Protein AF-A0A4P6PBL5-F1 (afdb_monomer_lite)

pLDDT: mean 87.4, std 12.73, range [37.53, 97.62]

Foldseek 3Di:
DDCPFFDKPLPPLCVCPPVDPNVNNDIDTGGPDPVSVVVVVVVVVVVPPDPQDWAADPPPRDTHGPPDQADPPPRHGGD

Radius of gyration: 18.48 Å; chains: 1; bounding box: 39×31×43 Å

InterPro domains:
  IPR001876 Zinc finger, RanBP2-type [PS01358] (55-74)
  IPR001876 Zinc finger, RanBP2-type [PS50199] (50-79)
  IPR036443 Zinc finger, RanBP2-type superfamily [SSF90209] (47-79)

Secondary structure (DSSP, 8-state):
----S-EEESTTGGGGBTTB-GGGGS-EEE-SSGGGHHHHHHHHHHHT-----EEE-TTT--EEETT-SB-TTT-PBP-

Organism: NCBI:txid718192

Structure (mmCIF, N/CA/C/O backbone):
data_AF-A0A4P6PBL5-F1
#
_entry.id   AF-A0A4P6PBL5-F1
#
loop_
_atom_site.group_PDB
_atom_site.id
_atom_site.type_symbol
_atom_site.label_atom_id
_atom_site.label_alt_id
_atom_site.label_comp_id
_atom_site.label_asym_id
_atom_site.label_entity_id
_atom_site.label_seq_id
_atom_site.pdbx_PDB_ins_code
_atom_site.Cartn_x
_atom_site.Cartn_y
_atom_site.Cartn_z
_atom_site.occupancy
_atom_site.B_iso_or_equiv
_atom_site.auth_seq_id
_atom_site.auth_comp_id
_atom_site.auth_asym_id
_atom_site.auth_atom_id
_atom_site.pdbx_PDB_model_num
ATOM 1 N N . MET A 1 1 ? -3.018 -4.513 -22.764 1.00 40.28 1 MET A N 1
ATOM 2 C CA . MET A 1 1 ? -1.787 -3.738 -23.015 1.00 40.28 1 MET A CA 1
ATOM 3 C C . MET A 1 1 ? -0.672 -4.488 -22.312 1.00 40.28 1 MET A C 1
ATOM 5 O O . MET A 1 1 ? -0.607 -4.449 -21.094 1.00 40.28 1 MET A O 1
ATOM 9 N N . ILE A 1 2 ? 0.033 -5.344 -23.053 1.00 37.53 2 ILE A N 1
ATOM 10 C CA . ILE A 1 2 ? 0.992 -6.298 -22.488 1.00 37.53 2 ILE A CA 1
ATOM 11 C C . ILE A 1 2 ? 2.245 -5.531 -22.068 1.00 37.53 2 ILE A C 1
ATOM 13 O O . ILE A 1 2 ? 2.816 -4.770 -22.846 1.00 37.53 2 ILE A O 1
ATOM 17 N N . ILE A 1 3 ? 2.591 -5.713 -20.801 1.00 44.94 3 ILE A N 1
ATOM 18 C CA . ILE A 1 3 ? 3.727 -5.144 -20.095 1.00 44.94 3 ILE A CA 1
ATOM 19 C C . ILE A 1 3 ? 4.983 -5.813 -20.662 1.00 44.94 3 ILE A C 1
ATOM 21 O O . ILE A 1 3 ? 5.387 -6.872 -20.204 1.00 44.94 3 ILE A O 1
ATOM 25 N N . SER A 1 4 ? 5.613 -5.208 -21.663 1.00 53.47 4 SER A N 1
ATOM 26 C CA . SER A 1 4 ? 6.977 -5.580 -22.076 1.00 53.47 4 SER A CA 1
ATOM 27 C C . SER A 1 4 ? 8.049 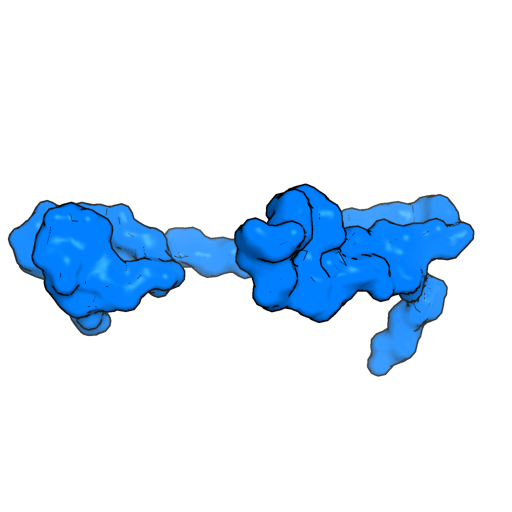-4.970 -21.146 1.00 53.47 4 SER A C 1
ATOM 29 O O . SER A 1 4 ? 9.171 -4.756 -21.581 1.00 53.47 4 SER A O 1
ATOM 31 N N . LEU A 1 5 ? 7.694 -4.636 -19.895 1.00 61.91 5 LEU A N 1
ATOM 32 C CA . LEU A 1 5 ? 8.399 -3.679 -19.018 1.00 61.91 5 LEU A CA 1
ATOM 33 C C . LEU A 1 5 ? 8.979 -4.283 -17.719 1.00 61.91 5 LEU A C 1
ATOM 35 O O . LEU A 1 5 ? 9.642 -3.576 -16.968 1.00 61.91 5 LEU A O 1
ATOM 39 N N . GLY A 1 6 ? 8.764 -5.568 -17.424 1.00 71.19 6 GLY A N 1
ATOM 40 C CA . GLY A 1 6 ? 9.309 -6.188 -16.210 1.00 71.19 6 GLY A CA 1
ATOM 41 C C . GLY A 1 6 ? 8.590 -7.464 -15.780 1.00 71.19 6 GLY A C 1
ATOM 42 O O . GLY A 1 6 ? 7.608 -7.871 -16.400 1.00 71.19 6 GLY A O 1
ATOM 43 N N . ILE A 1 7 ? 9.095 -8.096 -14.719 1.00 85.38 7 ILE A N 1
ATOM 44 C CA . ILE A 1 7 ? 8.521 -9.294 -14.091 1.00 85.38 7 ILE A CA 1
ATOM 45 C C . ILE A 1 7 ? 8.001 -8.905 -12.707 1.00 85.38 7 ILE A C 1
ATOM 47 O O . ILE A 1 7 ? 8.742 -8.326 -11.912 1.00 85.38 7 ILE A O 1
ATOM 51 N N . THR A 1 8 ? 6.747 -9.243 -12.404 1.00 87.56 8 THR A N 1
ATOM 52 C CA . THR A 1 8 ? 6.201 -9.096 -11.052 1.00 87.56 8 THR A CA 1
ATOM 53 C C . THR A 1 8 ? 6.499 -10.355 -10.253 1.00 87.56 8 THR A C 1
ATOM 55 O O . THR A 1 8 ? 6.085 -11.453 -10.622 1.00 87.56 8 THR A O 1
ATOM 58 N N . LYS A 1 9 ? 7.225 -10.205 -9.151 1.00 89.56 9 LYS A N 1
ATOM 59 C CA . LYS A 1 9 ? 7.520 -11.285 -8.212 1.00 89.56 9 LYS A CA 1
ATOM 60 C C . LYS A 1 9 ? 6.679 -11.085 -6.952 1.00 89.56 9 LYS A C 1
ATOM 62 O O . LYS A 1 9 ? 6.382 -9.953 -6.581 1.00 89.56 9 LYS A O 1
ATOM 67 N N . ASN A 1 10 ? 6.287 -12.183 -6.307 1.00 91.31 10 ASN A N 1
ATOM 68 C CA . ASN A 1 10 ? 5.523 -12.182 -5.052 1.00 91.31 10 ASN A CA 1
ATOM 69 C C . ASN A 1 10 ? 4.134 -11.512 -5.120 1.00 91.31 10 ASN A C 1
ATOM 71 O O . ASN A 1 10 ? 3.569 -11.163 -4.088 1.00 91.31 10 ASN A O 1
ATOM 75 N N . GLU A 1 11 ? 3.530 -11.393 -6.307 1.00 89.31 11 GLU A N 1
ATOM 76 C CA . GLU A 1 11 ? 2.221 -10.735 -6.488 1.00 89.31 11 GLU A CA 1
ATOM 77 C C . GLU A 1 11 ? 1.076 -11.347 -5.661 1.00 89.31 11 GLU A C 1
ATOM 79 O O . GLU A 1 11 ? 0.163 -10.629 -5.260 1.00 89.31 11 GLU A O 1
ATOM 84 N N . TYR A 1 12 ? 1.145 -12.642 -5.334 1.00 90.81 12 TYR A N 1
ATOM 85 C CA . TYR A 1 12 ? 0.141 -13.329 -4.506 1.00 90.81 12 TYR A CA 1
ATOM 86 C C . TYR A 1 12 ? 0.637 -13.677 -3.096 1.00 90.81 12 TYR A C 1
ATOM 88 O O . TYR A 1 12 ? -0.093 -14.287 -2.316 1.00 90.81 12 TYR A O 1
ATOM 96 N N . ALA A 1 13 ? 1.875 -13.312 -2.749 1.00 92.94 13 ALA A N 1
ATOM 97 C CA . ALA A 1 13 ? 2.494 -13.731 -1.493 1.00 92.94 13 ALA A CA 1
ATOM 98 C C . ALA A 1 13 ? 1.914 -13.005 -0.268 1.00 92.94 13 ALA A C 1
ATOM 100 O O . ALA A 1 13 ? 2.032 -13.508 0.845 1.00 92.94 13 ALA A O 1
ATOM 101 N N . HIS A 1 14 ? 1.234 -11.868 -0.462 1.00 90.69 14 HIS A N 1
ATOM 102 C CA . HIS A 1 14 ? 0.605 -11.086 0.610 1.0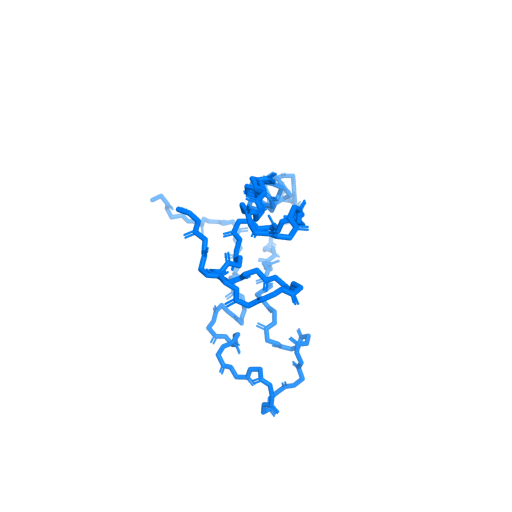0 90.69 14 HIS A CA 1
ATOM 103 C C . HIS A 1 14 ? -0.349 -11.900 1.498 1.00 90.69 14 HIS A C 1
ATOM 105 O O . HIS A 1 14 ? -0.458 -11.634 2.691 1.00 90.69 14 HIS A O 1
ATOM 111 N N . GLY A 1 15 ? -1.024 -12.914 0.946 1.00 91.81 15 GLY A N 1
ATOM 112 C CA . GLY A 1 15 ? -1.915 -13.781 1.724 1.00 91.81 15 GLY A CA 1
ATOM 113 C C . GLY A 1 15 ? -1.195 -14.674 2.743 1.00 91.81 15 GLY A C 1
ATOM 114 O O . GLY A 1 15 ? -1.847 -15.234 3.615 1.00 91.81 15 GLY A O 1
ATOM 115 N N . ALA A 1 16 ? 0.131 -14.805 2.646 1.00 93.50 16 ALA A N 1
ATOM 116 C CA . ALA A 1 16 ? 0.953 -15.623 3.535 1.00 93.50 16 ALA A CA 1
ATOM 117 C C . ALA A 1 16 ? 1.589 -14.825 4.693 1.00 93.50 16 ALA A C 1
ATOM 119 O O . ALA A 1 16 ? 2.435 -15.361 5.414 1.00 93.50 16 ALA A O 1
ATOM 120 N N . ILE A 1 17 ? 1.214 -13.551 4.879 1.00 93.69 17 ILE A N 1
ATOM 121 C CA . ILE A 1 17 ? 1.676 -12.741 6.015 1.00 93.69 17 ILE A CA 1
ATOM 122 C C . ILE A 1 17 ? 1.320 -13.451 7.328 1.00 93.69 17 ILE A C 1
ATOM 124 O O . ILE A 1 17 ? 0.170 -13.817 7.557 1.00 93.69 17 ILE A O 1
ATOM 128 N N . GLY A 1 18 ? 2.320 -13.619 8.194 1.00 91.44 18 GLY A N 1
ATOM 129 C CA . GLY A 1 18 ? 2.196 -14.319 9.478 1.00 91.44 18 GLY A CA 1
ATOM 130 C C . GLY A 1 18 ? 2.844 -15.704 9.469 1.00 91.44 18 GLY A C 1
ATOM 131 O O . GLY A 1 18 ? 3.453 -16.079 10.464 1.00 91.44 18 GLY A O 1
ATOM 132 N N . GLU A 1 19 ? 2.804 -16.403 8.332 1.00 95.19 19 GLU A N 1
ATOM 133 C CA . GLU A 1 19 ? 3.541 -17.659 8.102 1.00 95.19 19 GLU A CA 1
ATOM 134 C C . GLU A 1 19 ? 4.914 -17.391 7.462 1.00 95.19 19 GLU A C 1
ATOM 136 O O . GLU A 1 19 ? 5.904 -18.062 7.751 1.00 95.19 19 GLU A O 1
ATOM 141 N N . ILE A 1 20 ? 4.978 -16.373 6.600 1.00 93.31 20 ILE A N 1
ATOM 142 C CA . ILE A 1 20 ? 6.194 -15.859 5.966 1.00 93.31 20 ILE A CA 1
ATOM 143 C C . ILE A 1 20 ? 6.496 -14.468 6.542 1.00 93.31 20 ILE A C 1
ATOM 145 O O . ILE A 1 20 ? 5.585 -13.724 6.926 1.00 93.31 20 ILE A O 1
ATOM 149 N N . ALA A 1 21 ? 7.781 -14.100 6.608 1.00 93.38 21 ALA A N 1
ATOM 150 C CA . ALA A 1 21 ? 8.185 -12.761 7.019 1.00 93.38 21 ALA A CA 1
ATOM 151 C C . ALA A 1 21 ? 7.522 -11.704 6.122 1.00 93.38 21 ALA A C 1
ATOM 153 O O . ALA A 1 21 ? 7.539 -11.814 4.899 1.00 93.38 21 ALA A O 1
ATOM 154 N N . ALA A 1 22 ? 6.956 -10.659 6.731 1.00 89.38 22 ALA A N 1
ATOM 155 C CA . ALA A 1 22 ? 6.126 -9.685 6.019 1.00 89.38 22 ALA A CA 1
ATOM 156 C C . ALA A 1 22 ? 6.825 -9.078 4.788 1.00 89.38 22 ALA A C 1
ATOM 158 O O . ALA A 1 22 ? 6.204 -8.945 3.737 1.00 89.38 22 ALA A O 1
ATOM 159 N N . PHE A 1 23 ? 8.121 -8.775 4.886 1.00 89.75 23 PHE A N 1
ATOM 160 C CA . PHE A 1 23 ? 8.887 -8.194 3.780 1.00 89.75 23 PHE A CA 1
ATOM 161 C C . PHE A 1 23 ? 9.054 -9.143 2.588 1.00 89.75 23 PHE A C 1
ATOM 163 O O . PHE A 1 23 ? 9.053 -8.687 1.450 1.00 89.75 23 PHE A O 1
ATOM 170 N N . ASP A 1 24 ? 9.109 -10.455 2.826 1.00 92.38 24 ASP A N 1
ATOM 171 C CA . ASP A 1 24 ? 9.220 -11.457 1.760 1.00 92.38 24 ASP A CA 1
ATOM 172 C C . ASP A 1 24 ? 7.891 -11.660 1.013 1.00 92.38 24 ASP A C 1
ATOM 174 O O . ASP A 1 24 ? 7.852 -12.300 -0.036 1.00 92.38 24 ASP A O 1
ATOM 178 N N . THR A 1 25 ? 6.790 -11.109 1.536 1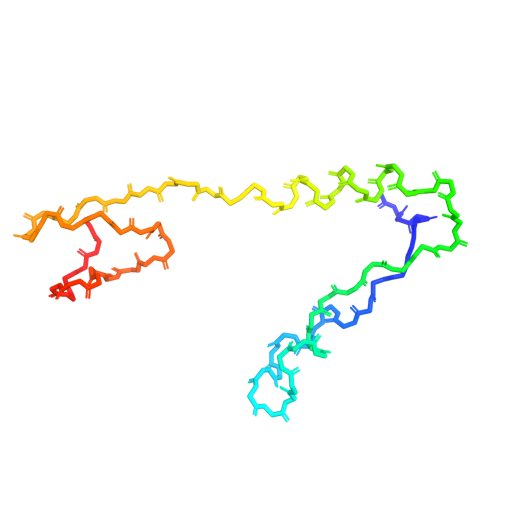.00 92.19 25 THR A N 1
ATOM 179 C CA . THR A 1 25 ? 5.466 -11.158 0.896 1.00 92.19 25 THR A CA 1
ATOM 180 C C . THR A 1 25 ? 5.157 -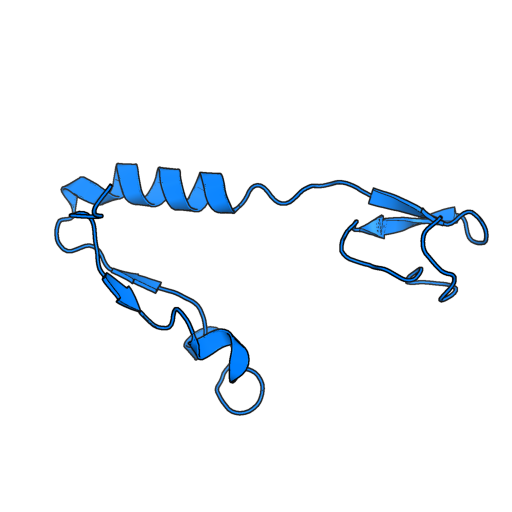9.933 0.034 1.00 92.19 25 THR A C 1
ATOM 182 O O . THR A 1 25 ? 4.122 -9.890 -0.638 1.00 92.19 25 THR A O 1
ATOM 185 N N . TRP A 1 26 ? 6.030 -8.922 0.052 1.00 90.19 26 TRP A N 1
ATOM 186 C CA . TRP A 1 26 ? 5.825 -7.696 -0.711 1.00 90.19 26 TRP A CA 1
ATOM 187 C C . TRP A 1 26 ? 5.977 -7.946 -2.216 1.00 90.19 26 TRP A C 1
ATOM 189 O O . TRP A 1 26 ? 6.891 -8.669 -2.617 1.00 90.19 26 TRP A O 1
ATOM 199 N N . PRO A 1 27 ? 5.109 -7.358 -3.061 1.00 89.12 27 PRO A N 1
ATOM 200 C CA . PRO A 1 27 ? 5.256 -7.447 -4.501 1.00 89.12 27 PRO A CA 1
ATOM 201 C C . PRO A 1 27 ? 6.506 -6.684 -4.937 1.00 89.12 27 PRO A C 1
ATOM 203 O O . PRO A 1 27 ? 6.744 -5.550 -4.518 1.00 89.12 27 PRO A O 1
ATOM 206 N N . GLU A 1 28 ? 7.287 -7.299 -5.815 1.00 88.75 28 GLU A N 1
ATOM 207 C CA . GLU A 1 28 ? 8.50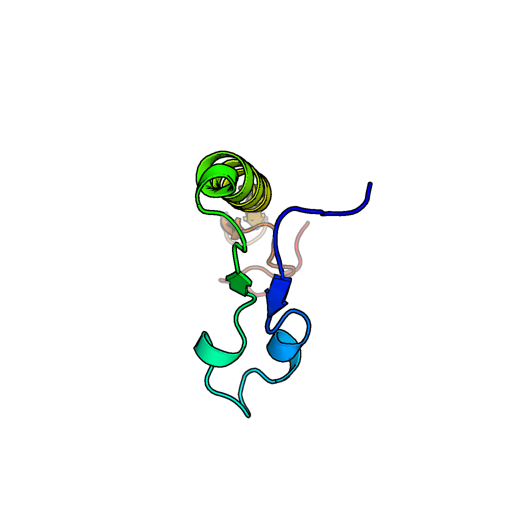0 -6.711 -6.369 1.00 88.75 28 GLU A CA 1
ATOM 208 C C . GLU A 1 28 ? 8.337 -6.547 -7.884 1.00 88.75 28 GLU A C 1
ATOM 210 O O . GLU A 1 28 ? 7.921 -7.481 -8.574 1.00 88.75 28 GLU A O 1
ATOM 215 N N . LEU A 1 29 ? 8.709 -5.382 -8.417 1.00 87.88 29 LEU A N 1
ATOM 216 C CA . LEU A 1 29 ? 8.788 -5.147 -9.858 1.00 87.88 29 LEU A CA 1
ATOM 217 C C . LEU A 1 29 ? 10.249 -5.234 -10.304 1.00 87.88 29 LEU A C 1
ATOM 219 O O . LEU A 1 29 ? 11.067 -4.392 -9.939 1.00 87.88 29 LEU A O 1
ATOM 223 N N . TRP A 1 30 ? 10.572 -6.254 -11.091 1.00 89.38 30 TRP A N 1
ATOM 224 C CA . TRP A 1 30 ? 11.923 -6.501 -11.587 1.00 89.38 30 TRP A CA 1
ATOM 225 C C . TRP A 1 30 ? 12.046 -5.993 -13.018 1.00 89.38 30 TRP A C 1
ATOM 227 O O . TRP A 1 30 ? 11.310 -6.433 -13.904 1.00 89.38 30 TRP A O 1
ATOM 237 N N . LEU A 1 31 ? 12.986 -5.078 -13.249 1.00 90.00 31 LEU A N 1
ATOM 238 C CA . LEU A 1 31 ? 13.227 -4.501 -14.568 1.00 90.00 31 LEU A CA 1
ATOM 239 C C . LEU A 1 31 ? 14.194 -5.374 -15.361 1.00 90.00 31 LEU A C 1
ATOM 241 O O . LEU A 1 31 ? 15.234 -5.785 -14.852 1.00 90.00 31 LEU A O 1
ATOM 245 N N . VAL A 1 32 ? 13.852 -5.634 -16.621 1.00 89.69 32 VAL A N 1
ATOM 246 C CA . VAL A 1 32 ? 14.751 -6.329 -17.555 1.00 89.69 32 VAL A CA 1
ATOM 247 C C . VAL A 1 32 ? 15.763 -5.346 -18.146 1.00 89.69 32 VAL A C 1
ATOM 249 O O . VAL A 1 32 ? 16.926 -5.698 -18.318 1.00 89.69 32 VAL A O 1
ATOM 252 N N . ASN A 1 33 ? 15.334 -4.108 -18.414 1.00 89.88 33 ASN A N 1
ATOM 253 C CA . ASN A 1 33 ? 16.184 -3.039 -18.927 1.00 89.88 33 ASN A CA 1
ATOM 254 C C . ASN A 1 33 ? 16.149 -1.834 -17.982 1.00 89.88 33 ASN A C 1
ATOM 256 O O . ASN A 1 33 ? 15.084 -1.397 -17.552 1.00 89.88 33 ASN A O 1
ATOM 260 N N . GLU A 1 34 ? 17.306 -1.230 -17.717 1.00 89.56 34 GLU A N 1
ATOM 261 C CA . GLU A 1 34 ? 17.393 -0.027 -16.874 1.00 89.56 34 GLU A CA 1
ATOM 262 C C . GLU A 1 34 ? 16.685 1.191 -17.487 1.00 89.56 34 GLU A C 1
ATOM 264 O O . GLU A 1 34 ? 16.243 2.082 -16.762 1.00 89.56 34 GLU A O 1
ATOM 269 N N . SER A 1 35 ? 16.518 1.220 -18.815 1.00 92.50 35 SER A N 1
ATOM 270 C CA . SER A 1 35 ? 15.781 2.278 -19.523 1.00 92.50 35 SER A CA 1
ATOM 271 C C . SER A 1 35 ? 14.334 2.425 -19.053 1.00 92.50 35 SER A C 1
ATOM 273 O O . SER A 1 35 ? 13.741 3.492 -19.204 1.00 92.50 35 SER A O 1
ATOM 275 N N . ASP A 1 36 ? 13.778 1.371 -18.459 1.00 89.81 36 ASP A N 1
ATOM 276 C CA . ASP A 1 36 ? 12.384 1.300 -18.040 1.00 89.81 36 ASP A CA 1
ATOM 277 C C . ASP A 1 36 ? 12.157 1.902 -16.644 1.00 89.81 36 ASP A C 1
ATOM 279 O O . ASP A 1 36 ? 11.014 2.075 -16.215 1.00 89.81 36 ASP A O 1
ATOM 283 N N . LEU A 1 37 ? 13.231 2.290 -15.946 1.00 90.62 37 LEU A N 1
ATOM 284 C CA . LEU A 1 37 ? 13.191 2.802 -14.576 1.00 90.62 37 LEU A CA 1
ATOM 285 C C . LEU A 1 37 ? 12.246 4.000 -14.414 1.00 90.62 37 LEU A C 1
ATOM 287 O O . LEU A 1 37 ? 11.483 4.067 -13.451 1.00 90.62 37 LEU A O 1
ATOM 291 N N . ALA A 1 38 ? 12.269 4.944 -15.357 1.00 91.56 38 ALA A N 1
ATOM 292 C CA . ALA A 1 38 ? 11.411 6.127 -15.295 1.00 91.56 38 ALA A CA 1
ATOM 293 C C . ALA A 1 38 ? 9.920 5.761 -15.397 1.00 91.56 38 ALA A C 1
ATOM 295 O O . ALA A 1 38 ? 9.098 6.292 -14.649 1.00 91.56 38 ALA A O 1
ATOM 296 N N . ALA A 1 39 ? 9.577 4.824 -16.285 1.00 89.25 39 ALA A N 1
ATOM 297 C CA . ALA A 1 39 ? 8.209 4.343 -16.451 1.00 89.25 39 ALA A CA 1
ATOM 298 C C . ALA A 1 39 ? 7.747 3.533 -15.230 1.00 89.25 39 ALA A C 1
ATOM 300 O O . ALA A 1 39 ? 6.643 3.745 -14.731 1.00 89.25 39 ALA A O 1
ATOM 301 N N . ALA A 1 40 ? 8.610 2.658 -14.710 1.00 88.75 40 ALA A N 1
ATOM 302 C CA . ALA A 1 40 ? 8.345 1.875 -13.509 1.00 88.75 40 ALA A CA 1
ATOM 303 C C . ALA A 1 40 ? 8.074 2.765 -12.287 1.00 88.75 40 ALA A C 1
ATOM 305 O O . ALA A 1 40 ? 7.085 2.563 -11.583 1.00 88.75 40 ALA A O 1
ATOM 306 N N . ASN A 1 41 ? 8.888 3.805 -12.079 1.00 89.69 41 ASN A N 1
ATOM 307 C CA . ASN A 1 41 ? 8.673 4.770 -11.000 1.00 89.69 41 ASN A CA 1
ATOM 308 C C . ASN A 1 41 ? 7.342 5.514 -11.150 1.00 89.69 41 ASN A C 1
ATOM 310 O O . ASN A 1 41 ? 6.626 5.673 -10.166 1.00 89.69 41 ASN A O 1
ATOM 314 N N . ALA A 1 42 ? 6.967 5.923 -12.365 1.00 89.44 42 ALA A N 1
ATOM 315 C CA . ALA A 1 42 ? 5.678 6.578 -12.595 1.00 89.44 42 ALA A CA 1
ATOM 316 C C . ALA A 1 42 ? 4.489 5.666 -12.236 1.00 89.44 42 ALA A C 1
ATOM 318 O O . ALA A 1 42 ? 3.520 6.125 -11.630 1.00 89.44 42 ALA A O 1
ATOM 319 N N . ILE A 1 43 ? 4.577 4.368 -12.554 1.00 85.31 43 ILE A N 1
ATOM 320 C CA . ILE A 1 43 ? 3.564 3.374 -12.171 1.00 85.31 43 ILE A CA 1
ATOM 321 C C . ILE A 1 43 ? 3.493 3.246 -10.645 1.00 85.31 43 ILE A C 1
ATOM 323 O O . ILE A 1 43 ? 2.403 3.345 -10.079 1.00 85.31 43 ILE A O 1
ATOM 327 N N . ILE A 1 44 ? 4.638 3.087 -9.973 1.00 84.88 44 ILE A N 1
ATOM 328 C CA . ILE A 1 44 ? 4.706 2.986 -8.509 1.00 84.88 44 ILE A CA 1
ATOM 329 C C . ILE A 1 44 ? 4.081 4.224 -7.855 1.00 84.88 44 ILE A C 1
ATOM 331 O O . ILE A 1 44 ? 3.224 4.082 -6.986 1.00 84.88 44 ILE A O 1
ATOM 335 N N . GLU A 1 45 ? 4.433 5.430 -8.300 1.00 87.69 45 GLU A N 1
ATOM 336 C CA . GLU A 1 45 ? 3.861 6.668 -7.759 1.00 87.69 45 GLU A CA 1
ATOM 337 C C . GLU A 1 45 ? 2.350 6.773 -8.000 1.00 87.69 45 GLU A C 1
ATOM 339 O O . GLU A 1 45 ? 1.615 7.178 -7.101 1.00 87.69 45 GLU A O 1
ATOM 344 N N . SER A 1 46 ? 1.853 6.331 -9.160 1.00 84.62 46 SER A N 1
ATOM 345 C CA . SER A 1 46 ? 0.405 6.295 -9.411 1.00 84.62 46 SER A CA 1
ATOM 346 C C . SER A 1 46 ? -0.332 5.329 -8.476 1.00 84.62 46 SER A C 1
ATOM 348 O O . SER A 1 46 ? -1.442 5.621 -8.040 1.00 84.62 46 SER A O 1
ATOM 350 N N . SER A 1 47 ? 0.301 4.210 -8.104 1.00 77.94 47 SER A N 1
ATOM 351 C CA . SER A 1 47 ? -0.284 3.216 -7.195 1.00 77.94 47 SER A CA 1
ATOM 352 C C . SER A 1 47 ? -0.314 3.670 -5.732 1.00 77.94 47 SER A C 1
ATOM 354 O O . SER A 1 47 ? -1.138 3.196 -4.955 1.00 77.94 47 SER A O 1
ATOM 356 N N . LYS A 1 48 ? 0.552 4.621 -5.356 1.00 77.62 48 LYS A N 1
ATOM 357 C CA . LYS A 1 48 ? 0.601 5.213 -4.011 1.00 77.62 48 LYS A CA 1
ATOM 358 C C . LYS A 1 48 ? -0.513 6.222 -3.745 1.00 77.62 48 LYS A C 1
ATOM 360 O O . LYS A 1 48 ? -0.593 6.728 -2.627 1.00 77.62 48 LYS A O 1
ATOM 365 N N . GLN A 1 49 ? -1.359 6.541 -4.728 1.00 66.06 49 GLN A N 1
ATOM 366 C CA . GLN A 1 49 ? -2.536 7.380 -4.506 1.00 66.06 49 GLN A CA 1
ATOM 367 C C . GLN A 1 49 ? -3.571 6.630 -3.661 1.00 66.06 49 GLN A C 1
ATOM 369 O O . GLN A 1 49 ? -4.572 6.116 -4.150 1.00 66.06 49 GLN A O 1
ATOM 374 N N . GLN A 1 50 ? -3.314 6.576 -2.360 1.00 65.31 50 GLN A N 1
ATOM 375 C CA . GLN A 1 50 ? -4.286 6.185 -1.361 1.00 65.31 50 GLN A CA 1
ATOM 376 C C . GLN A 1 50 ? -5.240 7.363 -1.162 1.00 65.31 50 GLN A C 1
ATOM 378 O O . GLN A 1 50 ? -4.816 8.521 -1.086 1.00 65.31 50 GLN A O 1
ATOM 383 N N . SER A 1 51 ? -6.541 7.090 -1.109 1.00 66.12 51 SER A N 1
ATOM 384 C CA . SER A 1 51 ? -7.504 8.115 -0.742 1.00 66.12 51 SER A CA 1
ATOM 385 C C . SER A 1 51 ? -7.199 8.561 0.689 1.00 66.12 51 SER A C 1
ATOM 387 O O . SER A 1 51 ? -7.447 7.834 1.646 1.00 66.12 51 SER A O 1
ATOM 389 N N . ASN A 1 52 ? -6.683 9.781 0.850 1.00 71.81 52 ASN A N 1
ATOM 390 C CA . ASN A 1 52 ? -6.555 10.444 2.155 1.00 71.81 52 ASN A CA 1
ATOM 391 C C . ASN A 1 52 ? -7.926 10.896 2.691 1.00 71.81 52 ASN A C 1
ATOM 393 O O . ASN A 1 52 ? -8.022 11.872 3.435 1.00 71.81 52 ASN A O 1
ATOM 397 N N . SER A 1 53 ? -9.005 10.232 2.269 1.00 85.75 53 SER A N 1
ATOM 398 C CA . SER A 1 53 ? -10.321 10.424 2.843 1.00 85.75 53 SER A CA 1
ATOM 399 C C . SER A 1 53 ? -10.248 10.047 4.319 1.00 85.75 53 SER A C 1
ATOM 401 O O . SER A 1 53 ? -9.652 9.048 4.727 1.00 85.75 53 SER A O 1
ATOM 403 N N . GLN A 1 54 ? -10.835 10.901 5.139 1.00 93.81 54 GLN A N 1
ATOM 404 C CA . GLN A 1 54 ? -11.046 10.639 6.547 1.00 93.81 54 GLN A CA 1
ATOM 405 C C . GLN A 1 54 ? -12.521 10.857 6.836 1.00 93.81 54 GLN A C 1
ATOM 407 O O . GLN A 1 54 ? -13.176 11.677 6.188 1.00 93.81 54 GLN A O 1
ATOM 412 N N . TRP A 1 55 ? -13.032 10.143 7.828 1.00 94.88 55 TRP A N 1
ATOM 413 C CA . TRP A 1 55 ? -14.374 10.354 8.342 1.00 94.88 55 TRP A CA 1
ATOM 414 C C . TRP A 1 55 ? -14.304 10.703 9.822 1.00 94.88 55 TRP A C 1
ATOM 416 O O . TRP A 1 55 ? -13.494 10.164 10.580 1.00 94.88 55 TRP A O 1
ATOM 426 N N . GLN A 1 56 ? -15.150 11.641 10.232 1.00 97.12 56 GLN A N 1
ATOM 427 C CA . GLN A 1 56 ? -15.250 12.050 11.623 1.00 97.12 56 GLN A CA 1
ATOM 428 C C . GLN A 1 56 ? -16.335 11.228 12.315 1.00 97.12 56 GLN A C 1
ATOM 430 O O . GLN A 1 56 ? -17.475 11.170 11.849 1.00 97.12 56 GLN A O 1
ATOM 435 N N . CYS A 1 57 ? -16.001 10.604 13.441 1.00 97.44 57 CYS A N 1
ATOM 436 C CA . CYS A 1 57 ? -16.977 9.867 14.229 1.00 97.44 57 CYS A CA 1
ATOM 437 C C . CYS A 1 57 ? -18.013 10.819 14.840 1.00 97.44 57 CYS A C 1
ATOM 439 O O . CYS A 1 57 ? -17.659 11.741 15.574 1.00 97.44 57 CYS A O 1
ATOM 441 N N . GLN A 1 58 ? -19.302 10.563 14.605 1.00 96.31 58 GLN A N 1
ATOM 442 C CA . GLN A 1 58 ? -20.382 11.408 15.132 1.00 96.31 58 GLN A CA 1
ATOM 443 C C . GLN A 1 58 ? -20.577 11.292 16.655 1.00 96.31 58 GLN A C 1
ATOM 445 O O . GLN A 1 58 ? -21.224 12.149 17.249 1.00 96.31 58 GLN A O 1
ATOM 450 N N . ASN A 1 59 ? -20.008 10.266 17.296 1.00 97.31 59 ASN A N 1
ATOM 451 C CA . ASN A 1 59 ? -20.146 10.031 18.735 1.00 97.31 59 ASN A CA 1
ATOM 452 C C . ASN A 1 59 ? -18.980 10.598 19.556 1.00 97.31 59 ASN A C 1
ATOM 454 O O . ASN A 1 59 ? -19.202 11.315 20.527 1.00 97.31 59 ASN A O 1
ATOM 458 N N . CYS A 1 60 ? -17.732 10.313 19.163 1.00 97.31 60 CYS A N 1
ATOM 459 C CA . CYS A 1 60 ? -16.545 10.743 19.915 1.00 97.31 60 CYS A CA 1
ATOM 460 C C . CYS A 1 60 ? -15.651 11.755 19.181 1.00 97.31 60 CYS A C 1
ATOM 462 O O . CYS A 1 60 ? -14.626 12.144 19.729 1.00 97.31 60 CYS A O 1
ATOM 464 N N . GLN A 1 61 ? -16.030 12.188 17.972 1.00 97.31 61 GLN A N 1
ATOM 465 C CA . GLN A 1 61 ? -15.346 13.207 17.155 1.00 97.31 61 GLN A CA 1
ATOM 466 C C . GLN A 1 61 ? -13.946 12.841 16.629 1.00 97.31 61 GLN A C 1
ATOM 468 O O . GLN A 1 61 ? -13.295 13.692 16.026 1.00 97.31 61 GLN A O 1
ATOM 473 N N . GLU A 1 62 ? -13.515 11.587 16.779 1.00 97.56 62 GLU A N 1
ATOM 474 C CA . GLU A 1 62 ? -12.244 11.079 16.240 1.00 97.56 62 GLU A CA 1
ATOM 475 C C . GLU A 1 62 ? -12.218 11.116 14.702 1.00 97.56 62 GLU A C 1
ATOM 477 O O . GLU A 1 62 ? -13.209 10.746 14.061 1.00 97.56 62 GLU A O 1
ATOM 4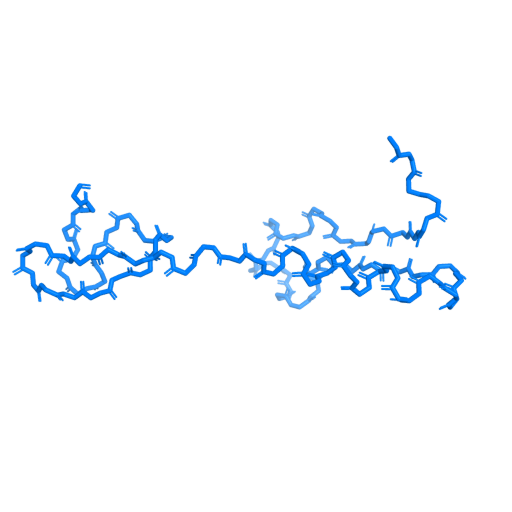82 N N . PHE A 1 63 ? -11.082 11.495 14.109 1.00 96.38 63 PHE A N 1
ATOM 483 C CA . PHE A 1 63 ? -10.862 11.436 12.660 1.00 96.38 63 PHE A CA 1
ATOM 484 C C . PHE A 1 63 ? -10.228 10.101 12.275 1.00 96.38 63 PHE A C 1
ATOM 486 O O . PHE A 1 63 ? -9.058 9.844 12.540 1.00 96.38 63 PHE A O 1
ATOM 493 N N . ASN A 1 64 ? -10.999 9.256 11.603 1.00 95.44 64 ASN A N 1
ATOM 494 C CA . ASN A 1 64 ? -10.586 7.916 11.208 1.00 95.44 64 ASN A CA 1
ATOM 495 C C . ASN A 1 64 ? -10.195 7.911 9.730 1.00 95.44 64 ASN A C 1
ATOM 497 O O . ASN A 1 64 ? -10.815 8.604 8.921 1.00 95.44 64 ASN A O 1
ATOM 501 N N . ALA A 1 65 ? -9.180 7.127 9.364 1.00 93.88 65 ALA A N 1
ATOM 502 C CA . ALA A 1 65 ? -8.876 6.887 7.956 1.00 93.88 65 ALA A CA 1
ATOM 503 C C . ALA A 1 65 ? -10.032 6.129 7.284 1.00 93.88 65 ALA A C 1
ATOM 505 O O . ALA A 1 65 ? -10.704 5.317 7.922 1.00 93.88 65 ALA A O 1
ATOM 506 N N . ASP A 1 66 ? -10.250 6.372 5.992 1.00 91.06 66 ASP A N 1
ATOM 507 C CA . ASP A 1 66 ? -11.356 5.773 5.232 1.00 91.06 66 ASP A CA 1
ATOM 508 C C . ASP A 1 66 ? -11.370 4.242 5.249 1.00 91.06 66 ASP A C 1
ATOM 510 O O . ASP A 1 66 ? -12.441 3.650 5.157 1.00 91.06 66 ASP A O 1
ATOM 514 N N . SER A 1 67 ? -10.194 3.627 5.424 1.00 90.75 67 SER A N 1
ATOM 515 C CA . SER A 1 67 ? -9.991 2.179 5.524 1.00 90.75 67 SER A CA 1
ATOM 516 C C . SER A 1 67 ? -10.549 1.542 6.801 1.00 90.75 67 SER A C 1
ATOM 518 O O . SER A 1 67 ? -10.530 0.320 6.919 1.00 90.75 67 SER A O 1
ATOM 520 N N . PHE A 1 68 ? -10.979 2.337 7.784 1.00 93.19 68 PHE A N 1
ATOM 521 C CA . PHE A 1 68 ? -11.643 1.836 8.984 1.00 93.19 68 PHE A CA 1
ATOM 522 C C . PHE A 1 68 ? -13.162 1.843 8.808 1.00 93.19 68 PHE A C 1
ATOM 524 O O . PHE A 1 68 ? -13.753 2.893 8.556 1.00 93.19 68 PHE A O 1
ATOM 531 N N . GLU A 1 69 ? -13.781 0.686 9.046 1.00 95.06 69 GLU A N 1
ATOM 532 C CA . GLU A 1 69 ? -15.244 0.521 9.110 1.00 95.06 69 GLU A CA 1
ATOM 533 C C . GLU A 1 69 ? -15.824 0.926 10.479 1.00 95.06 69 GLU A C 1
ATOM 535 O O . GLU A 1 69 ? -17.000 1.264 10.599 1.00 95.06 69 GLU A O 1
ATOM 540 N N . LEU A 1 70 ? -14.987 0.913 11.525 1.00 97.12 70 LEU A N 1
ATOM 541 C CA . LEU A 1 70 ? -15.349 1.247 12.903 1.00 97.12 70 LEU A CA 1
ATOM 542 C C . LEU A 1 70 ? -14.452 2.360 13.440 1.00 97.12 70 LEU A C 1
ATOM 544 O O . LEU A 1 70 ? -13.267 2.432 13.119 1.00 97.12 70 LEU A O 1
ATOM 548 N N . CYS A 1 71 ? -15.000 3.194 14.317 1.00 97.62 71 CYS A N 1
ATOM 549 C CA . CYS A 1 71 ? -14.246 4.237 14.990 1.00 97.62 71 CYS A CA 1
ATOM 550 C C . CYS A 1 71 ? -13.135 3.624 15.851 1.00 97.62 71 CYS A C 1
ATOM 552 O O . CYS A 1 71 ? -13.402 2.806 16.732 1.00 97.62 71 CYS A O 1
ATOM 554 N N . TRP A 1 72 ? -11.902 4.089 15.658 1.00 96.88 72 TRP A N 1
ATOM 555 C CA . TRP A 1 72 ? -10.734 3.644 16.412 1.00 96.88 72 TRP A CA 1
ATOM 556 C C . TRP A 1 72 ? -10.910 3.806 17.927 1.00 96.88 72 TRP A C 1
ATOM 558 O O . TRP A 1 72 ? -10.538 2.923 18.699 1.00 96.88 72 TRP A O 1
ATOM 568 N N . GLN A 1 73 ? -11.532 4.907 18.358 1.00 97.50 73 GLN A N 1
ATOM 569 C CA . GLN A 1 73 ? -11.688 5.227 19.775 1.00 97.50 73 GLN A CA 1
ATOM 570 C C . GLN A 1 73 ? -12.917 4.577 20.424 1.00 97.50 73 GLN A C 1
ATOM 572 O O . GLN A 1 73 ? -12.789 4.020 21.512 1.00 97.50 73 GLN A O 1
ATOM 577 N N . CYS A 1 74 ? -14.101 4.662 19.804 1.00 97.44 74 CYS A N 1
ATOM 578 C CA . CYS A 1 74 ? -15.362 4.228 20.432 1.00 97.44 74 CYS A CA 1
ATOM 579 C C . CYS A 1 74 ? -16.035 3.019 19.767 1.00 97.44 74 CYS A C 1
ATOM 581 O O . CYS A 1 74 ? -17.134 2.645 20.168 1.00 97.44 74 CYS A O 1
ATOM 583 N N . GLN A 1 75 ? -15.399 2.430 18.748 1.00 97.62 75 GLN A N 1
ATOM 584 C CA . GLN A 1 75 ? -15.848 1.228 18.031 1.00 97.62 75 GLN A CA 1
ATOM 585 C C . GLN A 1 75 ? -17.227 1.351 17.358 1.00 97.62 75 GLN A C 1
ATOM 587 O O . GLN A 1 75 ? -17.795 0.350 16.933 1.00 97.62 75 GLN A O 1
ATOM 592 N N . GLN A 1 76 ? -17.760 2.566 17.223 1.00 97.19 76 GLN A N 1
ATOM 593 C CA . GLN A 1 76 ? -19.015 2.809 16.520 1.00 97.19 76 GLN A CA 1
ATOM 594 C C . GLN A 1 76 ? -18.823 2.778 15.005 1.00 97.19 76 GLN A C 1
ATOM 596 O O . GLN A 1 76 ? -17.779 3.201 14.508 1.00 97.19 76 GLN A O 1
ATOM 601 N N . GLU A 1 77 ? -19.831 2.290 14.288 1.00 96.44 77 GLU A N 1
ATOM 602 C CA . GLU A 1 77 ? -19.810 2.187 12.831 1.00 96.44 77 GLU A CA 1
ATOM 603 C C . GLU A 1 77 ? -19.622 3.551 12.164 1.00 96.44 77 GLU A C 1
ATOM 605 O O . GLU A 1 77 ? -20.048 4.598 12.672 1.00 96.44 77 GLU A O 1
ATOM 610 N N . LYS A 1 78 ? -18.942 3.514 11.021 1.00 93.94 78 LYS A N 1
ATOM 611 C CA . LYS A 1 78 ? -18.828 4.646 10.112 1.00 93.94 78 LYS A CA 1
ATOM 612 C C . LYS A 1 78 ? -20.234 5.130 9.697 1.00 93.94 78 LYS A C 1
ATOM 614 O O . LYS A 1 78 ? -21.087 4.281 9.441 1.00 93.94 78 LYS A O 1
ATOM 619 N N . PRO A 1 79 ? -20.491 6.454 9.674 1.00 86.31 79 PRO A N 1
ATOM 620 C CA . PRO A 1 79 ? -21.797 7.012 9.316 1.00 86.31 79 PRO A CA 1
ATOM 621 C C . PRO A 1 79 ? -22.277 6.643 7.912 1.00 86.31 79 PRO A C 1
ATOM 623 O O . PRO A 1 79 ? -21.416 6.508 7.011 1.00 86.31 79 PRO A O 1
#

Sequence (79 aa):
MIISLGITKNEYAHGAIGEIAAFDTWPELWLVNESDLAAANAIIESSKQQSNSQWQCQNCQEFNADSFELCWQCQQEKP